Protein AF-A0AAW9I6X6-F1 (afdb_monomer)

Solvent-accessible surface area (backbone atoms only — not comparable to full-atom values): 6678 Å² total; per-residue (Å²): 133,75,69,36,32,37,36,29,38,42,73,58,30,49,53,34,48,53,72,43,41,90,57,55,71,46,62,45,60,58,92,61,68,42,72,70,57,52,51,51,50,50,51,37,36,77,74,49,30,35,33,40,46,42,32,73,48,74,66,29,51,51,51,51,53,59,46,53,77,75,38,80,84,40,23,44,25,62,63,57,53,81,51,15,50,57,90,98,43,74,25,54,51,56,30,52,43,68,55,52,48,52,20,58,73,66,40,41,61,71,79,77,81,75,79,78,78,88,124

Foldseek 3Di:
DQQAEEEEADPLLVVQQVVQDDHHYHHCPFPNNDPVSLVVQQVRCVPGAYEYEKWPDPSSVVVVVVNCVSHAFHWYFYADQVQQDDPPDGISSSHHSVRSVVRSVPTDGPPPPPPPPPD

InterPro domains:
  IPR006171 TOPRIM domain [PF01751] (4-80)
  IPR006171 TOPRIM domain [PS50880] (3-86)
  IPR006171 TOPRIM domain [SM00493] (3-76)
  IPR034141 Ribonuclease M5-like, TOPRIM domain [cd01027] (2-79)

Radius of gyration: 14.06 Å; Cα contacts (8 Å, |Δi|>4): 213; chains: 1; bounding box: 29×33×46 Å

Organism: Clostridium perfringens (NCBI:txid1502)

Structure (mmCIF, N/CA/C/O backbone):
data_AF-A0AAW9I6X6-F1
#
_entry.id   AF-A0AAW9I6X6-F1
#
loop_
_atom_site.group_PDB
_atom_site.id
_atom_site.type_symbol
_atom_site.label_atom_id
_atom_site.label_alt_id
_atom_site.label_comp_id
_atom_site.label_asym_id
_atom_site.label_entity_id
_atom_site.label_seq_id
_atom_site.pdbx_PDB_ins_code
_atom_site.Cartn_x
_atom_site.Cartn_y
_atom_site.Cartn_z
_atom_site.occupancy
_atom_site.B_iso_or_equiv
_atom_site.auth_seq_id
_atom_site.auth_comp_id
_atom_site.auth_asym_id
_atom_site.auth_atom_id
_atom_site.pdbx_PDB_model_num
ATOM 1 N N . MET A 1 1 ? -7.609 -14.016 4.476 1.00 73.00 1 MET A N 1
ATOM 2 C CA . MET A 1 1 ? -8.419 -13.059 3.693 1.00 73.00 1 MET A CA 1
ATOM 3 C C . MET A 1 1 ? -8.086 -11.671 4.196 1.00 73.00 1 MET A C 1
ATOM 5 O O . MET A 1 1 ? -8.283 -11.426 5.383 1.00 73.00 1 MET A O 1
ATOM 9 N N . ILE A 1 2 ? -7.524 -10.830 3.330 1.00 87.38 2 ILE A N 1
ATOM 10 C CA . ILE A 1 2 ? -7.213 -9.431 3.641 1.00 87.38 2 ILE A CA 1
ATOM 11 C C . ILE A 1 2 ? -8.536 -8.667 3.718 1.00 87.38 2 ILE A C 1
ATOM 13 O O . ILE A 1 2 ? -9.367 -8.803 2.824 1.00 87.38 2 ILE A O 1
ATOM 17 N N . LYS A 1 3 ? -8.775 -7.946 4.817 1.00 91.50 3 LYS A N 1
ATOM 18 C CA . LYS A 1 3 ? -10.030 -7.195 5.035 1.00 91.50 3 LYS A CA 1
ATOM 19 C C . LYS A 1 3 ? -9.810 -5.687 4.988 1.00 91.50 3 LYS A C 1
ATOM 21 O O . LYS A 1 3 ? -10.770 -4.937 4.810 1.00 91.50 3 LYS A O 1
ATOM 26 N N . GLU A 1 4 ? -8.565 -5.272 5.174 1.00 97.25 4 GLU A N 1
ATOM 27 C CA . GLU A 1 4 ? -8.092 -3.901 5.148 1.00 97.25 4 GLU A CA 1
ATOM 28 C C . GLU A 1 4 ? -8.243 -3.273 3.759 1.00 97.25 4 GLU A C 1
ATOM 30 O O . GLU A 1 4 ? -8.230 -3.949 2.730 1.00 97.25 4 GLU A O 1
ATOM 35 N N . VAL A 1 5 ? -8.364 -1.948 3.737 1.00 98.19 5 VAL A N 1
ATOM 36 C CA . VAL A 1 5 ? -8.267 -1.165 2.503 1.00 98.19 5 VAL A CA 1
ATOM 37 C C . VAL A 1 5 ? -6.794 -1.000 2.139 1.00 98.19 5 VAL A C 1
ATOM 39 O O . VAL A 1 5 ? -5.984 -0.639 2.996 1.00 98.19 5 VAL A O 1
ATOM 42 N N . ILE A 1 6 ? -6.448 -1.233 0.875 1.00 98.31 6 ILE A N 1
ATOM 43 C CA . ILE A 1 6 ? -5.073 -1.094 0.390 1.00 98.31 6 ILE A CA 1
ATOM 44 C C . ILE A 1 6 ? -4.870 0.311 -0.170 1.00 98.31 6 ILE A C 1
ATOM 46 O O . ILE A 1 6 ? -5.651 0.775 -1.000 1.00 98.31 6 ILE A O 1
ATOM 50 N N . VAL A 1 7 ? -3.835 1.007 0.289 1.00 97.50 7 VAL A N 1
ATOM 51 C CA . VAL A 1 7 ? -3.443 2.315 -0.244 1.00 97.50 7 VAL A CA 1
ATOM 52 C C . VAL A 1 7 ? -2.201 2.147 -1.110 1.00 97.50 7 VAL A C 1
ATOM 54 O O . VAL A 1 7 ? -1.201 1.628 -0.621 1.00 97.50 7 VAL A O 1
ATOM 57 N N . VAL A 1 8 ? -2.279 2.609 -2.357 1.00 97.31 8 VAL A N 1
ATOM 58 C CA . VAL A 1 8 ? -1.226 2.499 -3.383 1.00 97.31 8 VAL A CA 1
ATOM 59 C C . VAL A 1 8 ? -0.867 3.863 -3.976 1.00 97.31 8 VAL A C 1
ATOM 61 O O . VAL A 1 8 ? -1.590 4.843 -3.754 1.00 97.31 8 VAL A O 1
ATOM 64 N N . GLU A 1 9 ? 0.237 3.951 -4.717 1.00 94.12 9 GLU A N 1
ATOM 65 C CA . GLU A 1 9 ? 0.726 5.204 -5.297 1.00 94.12 9 GLU A CA 1
ATOM 66 C C . GLU A 1 9 ? -0.063 5.604 -6.548 1.00 94.12 9 GLU A C 1
ATOM 68 O O . GLU A 1 9 ? -0.663 6.691 -6.596 1.00 94.12 9 GLU A O 1
ATOM 73 N N . GLY A 1 10 ? -0.094 4.706 -7.528 1.00 92.88 10 GLY A N 1
ATOM 74 C CA . GLY A 1 10 ? -0.582 4.927 -8.878 1.00 92.88 10 GLY A CA 1
ATOM 75 C C . GLY A 1 10 ? -1.879 4.196 -9.212 1.00 92.88 10 GLY A C 1
ATOM 76 O O . GLY A 1 10 ? -2.512 3.527 -8.394 1.00 92.88 10 GLY A O 1
ATOM 77 N N . ARG A 1 11 ? -2.331 4.379 -10.456 1.00 92.12 11 ARG A N 1
ATOM 78 C CA . ARG A 1 11 ? -3.503 3.663 -10.985 1.00 92.12 11 ARG A CA 1
ATOM 79 C C . ARG A 1 11 ? -3.149 2.249 -11.424 1.00 92.12 11 ARG A C 1
ATOM 81 O O . ARG A 1 11 ? -3.999 1.372 -11.299 1.00 92.12 11 ARG A O 1
ATOM 88 N N . ASP A 1 12 ? -1.941 2.039 -11.918 1.00 94.94 12 ASP A N 1
ATOM 89 C CA . ASP A 1 12 ? -1.495 0.739 -12.406 1.00 94.94 12 ASP A CA 1
ATOM 90 C C . ASP A 1 12 ? -1.278 -0.237 -11.235 1.00 94.94 12 ASP A C 1
ATOM 92 O O . ASP A 1 12 ? -1.762 -1.370 -11.293 1.00 94.94 12 ASP A O 1
ATOM 96 N N . ASP A 1 13 ? -0.810 0.256 -10.083 1.00 96.50 13 ASP A N 1
ATOM 97 C CA . ASP A 1 13 ? -0.821 -0.483 -8.811 1.00 96.50 13 ASP A CA 1
ATOM 98 C C . ASP A 1 13 ? -2.208 -1.001 -8.404 1.00 96.50 13 ASP A C 1
ATOM 100 O O . ASP A 1 13 ? -2.335 -2.094 -7.847 1.00 96.50 13 ASP A O 1
ATOM 104 N N . ILE A 1 14 ? -3.284 -0.239 -8.669 1.00 96.94 14 ILE A N 1
ATOM 105 C CA . ILE A 1 14 ? -4.652 -0.704 -8.377 1.00 96.94 14 ILE A CA 1
ATOM 106 C C . ILE A 1 14 ? -4.926 -1.989 -9.153 1.00 96.94 14 ILE A C 1
ATOM 108 O O . ILE A 1 14 ? -5.558 -2.903 -8.620 1.00 96.94 14 ILE A O 1
ATOM 112 N N . THR A 1 15 ? -4.491 -2.044 -10.410 1.00 97.00 15 THR A N 1
ATOM 113 C CA . THR A 1 15 ? -4.688 -3.211 -11.266 1.00 97.00 15 THR A CA 1
ATOM 114 C C . THR A 1 15 ? -3.924 -4.406 -10.711 1.00 97.00 15 THR A C 1
ATOM 116 O O . THR A 1 15 ? -4.536 -5.458 -10.524 1.00 97.00 15 THR A O 1
ATOM 119 N N . ALA A 1 16 ? -2.647 -4.235 -10.363 1.00 97.69 16 ALA A N 1
ATOM 120 C CA . ALA A 1 16 ? -1.822 -5.303 -9.799 1.00 97.69 16 ALA A CA 1
ATOM 121 C C . ALA A 1 16 ? -2.389 -5.835 -8.470 1.00 97.69 16 ALA A C 1
ATOM 123 O O . ALA A 1 16 ? -2.587 -7.040 -8.302 1.00 97.69 16 ALA A O 1
ATOM 124 N N . VAL A 1 17 ? -2.785 -4.945 -7.553 1.00 98.00 17 VAL A N 1
ATOM 125 C CA . VAL A 1 17 ? -3.394 -5.349 -6.276 1.00 98.00 17 VAL A CA 1
ATOM 126 C C . VAL A 1 17 ? -4.721 -6.074 -6.488 1.00 98.00 17 VAL A C 1
ATOM 128 O O . VAL A 1 17 ? -4.960 -7.088 -5.839 1.00 98.00 17 VAL A O 1
ATOM 131 N N . LYS A 1 18 ? -5.579 -5.610 -7.404 1.00 96.88 18 LYS A N 1
ATOM 132 C CA . LYS A 1 18 ? -6.867 -6.270 -7.686 1.00 96.88 18 LYS A CA 1
ATOM 133 C C . LYS A 1 18 ? -6.729 -7.616 -8.391 1.00 96.88 18 LYS A C 1
ATOM 135 O O . LYS A 1 18 ? -7.633 -8.439 -8.283 1.00 96.88 18 LYS A O 1
ATOM 140 N N . GLN A 1 19 ? -5.637 -7.840 -9.119 1.00 96.94 19 GLN A N 1
ATOM 141 C CA . GLN A 1 19 ? -5.310 -9.160 -9.660 1.00 96.94 19 GLN A CA 1
ATOM 142 C C . GLN A 1 19 ? -4.867 -10.126 -8.555 1.00 96.94 19 GLN A C 1
ATOM 144 O O . GLN A 1 19 ? -5.115 -11.324 -8.660 1.00 96.94 19 GLN A O 1
ATOM 149 N N . ALA A 1 20 ? -4.248 -9.606 -7.494 1.00 97.25 20 ALA A N 1
ATOM 150 C CA . ALA A 1 20 ? -3.743 -10.395 -6.378 1.00 97.25 20 ALA A CA 1
ATOM 151 C C . ALA A 1 20 ? -4.803 -10.693 -5.307 1.00 97.25 20 ALA A C 1
ATOM 153 O O . ALA A 1 20 ? -4.876 -11.805 -4.783 1.00 97.25 20 ALA A O 1
ATOM 154 N N . VAL A 1 21 ? -5.622 -9.702 -4.948 1.00 96.50 21 VAL A N 1
ATOM 155 C CA . VAL A 1 21 ? -6.572 -9.793 -3.834 1.00 96.50 21 VAL A CA 1
ATOM 156 C C . VAL A 1 21 ? -7.886 -9.071 -4.130 1.00 96.50 21 VAL A C 1
ATOM 158 O O . VAL A 1 21 ? -7.918 -7.997 -4.728 1.00 96.50 21 VAL A O 1
ATOM 161 N N . ASP A 1 22 ? -8.988 -9.629 -3.625 1.00 95.62 22 ASP A N 1
ATOM 162 C CA . ASP A 1 22 ? -10.280 -8.939 -3.591 1.00 95.62 22 ASP A CA 1
A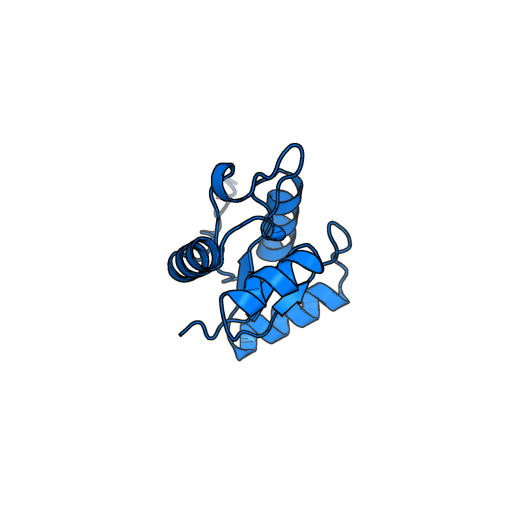TOM 163 C C . ASP A 1 22 ? -10.315 -7.965 -2.404 1.00 95.62 22 ASP A C 1
ATOM 165 O O . ASP A 1 22 ? -10.667 -8.328 -1.278 1.00 95.62 22 ASP A O 1
ATOM 169 N N . ALA A 1 23 ? -9.865 -6.733 -2.647 1.00 94.44 23 ALA A N 1
ATOM 170 C CA . ALA A 1 23 ? -9.812 -5.675 -1.649 1.00 94.44 23 ALA A CA 1
ATOM 171 C C . ALA A 1 23 ? -10.251 -4.316 -2.215 1.00 94.44 23 ALA A C 1
ATOM 173 O O . ALA A 1 23 ? -10.151 -4.015 -3.406 1.00 94.44 23 ALA A O 1
ATOM 174 N N . GLU A 1 24 ? -10.723 -3.454 -1.317 1.00 96.88 24 GLU A N 1
ATOM 175 C CA . GLU A 1 24 ? -10.941 -2.040 -1.617 1.00 96.88 24 GLU A CA 1
ATOM 176 C C . GLU A 1 24 ? -9.572 -1.352 -1.732 1.00 96.88 24 GLU A C 1
ATOM 178 O O . GLU A 1 24 ? -8.734 -1.515 -0.846 1.00 96.88 24 GLU A O 1
ATOM 183 N N . VAL A 1 25 ? -9.343 -0.585 -2.805 1.00 97.56 25 VAL A N 1
ATOM 184 C CA . VAL A 1 25 ? -8.047 0.061 -3.079 1.00 97.56 25 VAL A CA 1
ATOM 185 C C . VAL A 1 25 ? -8.216 1.573 -3.245 1.00 97.56 25 VAL A C 1
ATOM 187 O O . VAL A 1 25 ? -9.150 2.037 -3.907 1.00 97.56 25 VAL A O 1
ATOM 190 N N . ILE A 1 26 ? -7.309 2.354 -2.658 1.00 96.38 26 ILE A N 1
ATOM 191 C CA . ILE A 1 26 ? -7.233 3.815 -2.769 1.00 96.38 26 ILE A CA 1
ATOM 192 C C . ILE A 1 26 ? -5.865 4.191 -3.347 1.00 96.38 26 ILE A C 1
ATOM 194 O O . ILE A 1 26 ? -4.854 3.986 -2.689 1.00 96.38 26 ILE A O 1
ATOM 198 N N . ALA A 1 27 ? -5.827 4.807 -4.530 1.00 95.00 27 ALA A N 1
ATOM 199 C CA . ALA A 1 27 ? -4.606 5.439 -5.038 1.00 95.00 27 ALA A CA 1
ATOM 200 C C . ALA A 1 27 ? -4.459 6.876 -4.523 1.00 95.00 27 ALA A C 1
ATOM 202 O O . ALA A 1 27 ? -5.451 7.618 -4.455 1.00 95.00 27 ALA A O 1
ATOM 203 N N . VAL A 1 28 ? -3.227 7.277 -4.200 1.00 91.69 28 VAL A N 1
ATOM 204 C CA . VAL A 1 28 ? -2.911 8.640 -3.743 1.00 91.69 28 VAL A CA 1
ATOM 205 C C . VAL A 1 28 ? -2.529 9.603 -4.871 1.00 91.69 28 VAL A C 1
ATOM 207 O O . VAL A 1 28 ? -2.684 10.812 -4.694 1.00 91.69 28 VAL A O 1
ATOM 210 N N . GLY A 1 29 ? -2.111 9.090 -6.034 1.00 84.81 29 GLY A N 1
ATOM 211 C CA . GLY A 1 29 ? -1.679 9.896 -7.179 1.00 84.81 29 GLY A CA 1
ATOM 212 C C . GLY A 1 29 ? -0.297 10.524 -6.972 1.00 84.81 29 GLY A C 1
ATOM 213 O O . GLY A 1 29 ? -0.130 11.719 -7.227 1.00 84.81 29 GLY A O 1
ATOM 214 N N . GLY A 1 30 ? 0.661 9.750 -6.452 1.00 76.88 30 GLY A N 1
ATOM 215 C CA . GLY A 1 30 ? 2.013 10.217 -6.123 1.00 76.88 30 GLY A CA 1
ATOM 216 C C . GLY A 1 30 ? 2.044 11.214 -4.957 1.00 76.88 30 GLY A C 1
ATOM 217 O O . GLY A 1 30 ? 1.335 11.069 -3.957 1.00 76.88 30 GLY A O 1
ATOM 218 N N . PHE A 1 31 ? 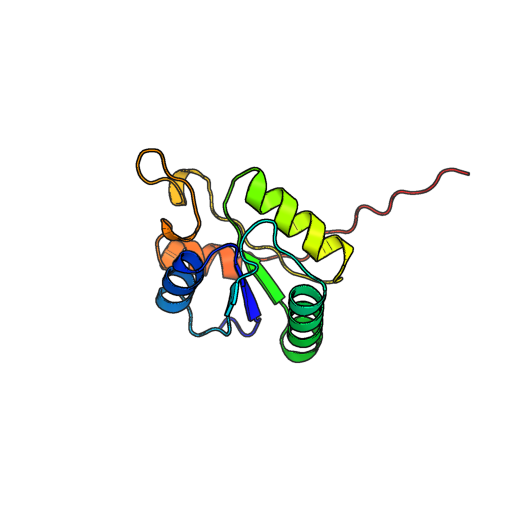2.822 12.294 -5.098 1.00 74.62 31 PHE A N 1
ATOM 219 C CA . PHE A 1 31 ? 2.931 13.366 -4.091 1.00 74.62 31 PHE A CA 1
ATOM 220 C C . PHE A 1 31 ? 1.657 14.216 -3.915 1.00 74.62 31 PHE A C 1
ATOM 222 O O . PHE A 1 31 ? 1.603 15.064 -3.022 1.00 74.62 31 PHE A O 1
ATOM 229 N N . GLY A 1 32 ? 0.612 13.988 -4.716 1.00 68.25 32 GLY A N 1
ATOM 230 C CA . GLY A 1 32 ? -0.670 14.699 -4.678 1.00 68.25 32 GLY A CA 1
ATOM 231 C C . GLY A 1 32 ? -1.567 14.396 -3.469 1.00 68.25 32 GLY A C 1
ATOM 232 O O . GLY A 1 32 ? -2.785 14.588 -3.558 1.00 68.25 32 GLY A O 1
ATOM 233 N N . ILE A 1 33 ? -1.002 13.942 -2.341 1.00 84.12 33 ILE A N 1
ATOM 234 C CA . ILE A 1 33 ? -1.733 13.636 -1.104 1.00 84.12 33 ILE A CA 1
ATOM 235 C C . ILE A 1 33 ? -2.341 14.916 -0.531 1.00 84.12 33 ILE A C 1
ATOM 237 O O . ILE A 1 33 ? -1.737 15.662 0.240 1.00 84.12 33 ILE A O 1
ATOM 241 N N . ASN A 1 34 ? -3.587 15.157 -0.918 1.00 88.94 34 ASN A N 1
ATOM 242 C CA . ASN A 1 34 ? -4.395 16.264 -0.439 1.00 88.94 34 ASN A CA 1
ATOM 243 C C . ASN A 1 34 ? -5.268 15.847 0.756 1.00 88.94 34 ASN A C 1
ATOM 245 O O . ASN A 1 34 ? -5.407 14.667 1.091 1.00 88.94 34 ASN A O 1
ATOM 249 N N . ALA A 1 35 ? -5.900 16.836 1.391 1.00 91.62 35 ALA A N 1
ATOM 250 C CA . ALA A 1 35 ? -6.761 16.617 2.552 1.00 91.62 35 ALA A CA 1
ATOM 251 C C . ALA A 1 35 ? -7.894 15.614 2.273 1.00 91.62 35 ALA A C 1
ATOM 253 O O . ALA A 1 35 ? -8.191 14.779 3.121 1.00 91.62 35 ALA A O 1
ATOM 254 N N . LYS A 1 36 ? -8.482 15.628 1.070 1.00 93.12 36 LYS A N 1
ATOM 255 C CA . LYS A 1 36 ? -9.566 14.708 0.697 1.00 93.12 36 LYS A CA 1
ATOM 256 C C . LYS A 1 36 ? -9.091 13.254 0.651 1.00 93.12 36 LYS A C 1
ATOM 258 O O . LYS A 1 36 ? -9.819 12.367 1.089 1.00 93.12 36 LYS A O 1
ATOM 263 N N . VAL A 1 37 ? -7.885 12.998 0.141 1.00 94.31 37 VAL A N 1
ATOM 264 C CA . VAL A 1 37 ? -7.280 11.655 0.139 1.00 94.31 37 VAL A CA 1
ATOM 265 C C . VAL A 1 37 ? -7.014 11.191 1.569 1.00 94.31 37 VAL A C 1
ATOM 267 O O . VAL A 1 37 ? -7.405 10.086 1.931 1.00 94.31 37 VAL A O 1
ATOM 270 N N . ILE A 1 38 ? -6.437 12.053 2.409 1.00 95.56 38 ILE A N 1
ATOM 271 C CA . ILE A 1 38 ? -6.181 11.731 3.819 1.00 95.56 38 ILE A CA 1
ATOM 272 C C . ILE A 1 38 ? -7.473 11.413 4.576 1.00 95.5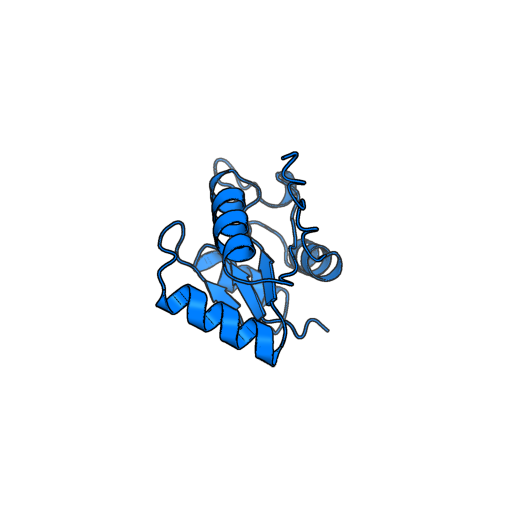6 38 ILE A C 1
ATOM 274 O O . ILE A 1 38 ? -7.512 10.430 5.313 1.00 95.56 38 ILE A O 1
ATOM 278 N N . GLU A 1 39 ? -8.540 12.189 4.388 1.00 96.62 39 GLU A N 1
ATOM 279 C CA . GLU A 1 39 ? -9.819 11.917 5.053 1.00 96.62 39 GLU A CA 1
ATOM 280 C C . GLU A 1 39 ? -10.422 10.575 4.619 1.00 96.62 39 GLU A C 1
ATOM 282 O O . GLU A 1 39 ? -10.892 9.816 5.469 1.00 96.62 39 GLU A O 1
ATOM 287 N N . ARG A 1 40 ? -10.305 10.212 3.333 1.00 96.56 40 ARG A N 1
ATOM 288 C CA . ARG A 1 40 ? -10.700 8.877 2.852 1.00 96.56 40 ARG A CA 1
ATOM 289 C C . ARG A 1 40 ? -9.889 7.764 3.518 1.00 96.56 40 ARG A C 1
ATOM 291 O O . ARG A 1 40 ? -10.466 6.758 3.921 1.00 96.56 40 ARG A O 1
ATOM 298 N N . ILE A 1 41 ? -8.576 7.945 3.671 1.00 96.88 41 ILE A N 1
ATOM 299 C CA . ILE A 1 41 ? -7.706 6.972 4.353 1.00 96.88 41 ILE A CA 1
ATOM 300 C C . ILE A 1 41 ? -8.091 6.848 5.834 1.00 96.88 41 ILE A C 1
ATOM 302 O O . ILE A 1 41 ? -8.192 5.737 6.346 1.00 96.88 41 ILE A O 1
ATOM 306 N N . LYS A 1 42 ? -8.377 7.958 6.527 1.00 97.31 42 LYS A N 1
ATOM 307 C CA . LYS A 1 42 ? -8.846 7.927 7.925 1.00 97.31 42 LYS A CA 1
ATOM 308 C C . LYS A 1 42 ? -10.172 7.187 8.071 1.00 97.31 42 LYS A C 1
ATOM 310 O O . LYS A 1 42 ? -10.356 6.440 9.029 1.00 97.31 42 LYS A O 1
ATOM 315 N N . GLU A 1 43 ? -11.109 7.406 7.155 1.00 97.88 43 GLU A N 1
ATOM 316 C CA . GLU A 1 43 ? -12.393 6.706 7.158 1.00 97.88 43 GLU A CA 1
ATOM 317 C C . GLU A 1 43 ? -12.222 5.204 6.917 1.00 97.88 43 GLU A C 1
ATOM 319 O O . GLU A 1 43 ? -12.771 4.395 7.668 1.00 97.88 43 GLU A O 1
ATOM 324 N N . ALA A 1 44 ? -11.407 4.828 5.930 1.00 97.75 44 ALA A N 1
ATOM 325 C CA . ALA A 1 44 ? -11.042 3.441 5.671 1.00 97.75 44 ALA A CA 1
ATOM 326 C C . ALA A 1 44 ? -10.397 2.783 6.902 1.00 97.75 44 ALA A C 1
ATOM 328 O O . ALA A 1 44 ? -10.821 1.700 7.313 1.00 97.75 44 ALA A O 1
ATOM 329 N N . GLN A 1 45 ? -9.455 3.478 7.548 1.00 97.44 45 GLN A N 1
ATOM 330 C CA . GLN A 1 45 ? -8.774 3.006 8.751 1.00 97.44 45 GLN A CA 1
ATOM 331 C C . GLN A 1 45 ? -9.761 2.712 9.884 1.00 97.44 45 GLN A C 1
ATOM 333 O O . GLN A 1 45 ? -9.680 1.653 10.498 1.00 97.44 45 GLN A O 1
ATOM 338 N N . ARG A 1 46 ? -10.738 3.596 10.130 1.00 96.62 46 ARG A N 1
ATOM 339 C CA . ARG A 1 46 ? -11.771 3.368 11.157 1.00 96.62 46 ARG A CA 1
ATOM 340 C C . ARG A 1 46 ? -12.677 2.177 10.844 1.00 96.62 46 ARG A C 1
ATOM 342 O O . ARG A 1 46 ? -13.156 1.523 11.762 1.00 96.62 46 ARG A O 1
ATOM 349 N N . ARG A 1 47 ? -12.962 1.933 9.562 1.00 96.19 47 ARG A N 1
ATOM 350 C CA . ARG A 1 47 ? -13.991 0.980 9.123 1.00 96.19 47 ARG A CA 1
ATOM 351 C C . ARG A 1 47 ? -13.460 -0.440 8.930 1.00 96.19 47 ARG A C 1
ATOM 353 O O . ARG A 1 47 ? -14.165 -1.394 9.240 1.00 96.19 47 ARG A O 1
ATOM 360 N N . LYS A 1 48 ? -12.252 -0.578 8.382 1.00 95.81 48 LYS A N 1
ATOM 361 C CA . LYS A 1 48 ? -11.657 -1.867 7.984 1.00 95.81 48 LYS A CA 1
ATOM 362 C C . LYS A 1 48 ? -10.183 -2.016 8.368 1.00 95.81 48 LYS A C 1
ATOM 364 O O . LYS A 1 48 ? -9.654 -3.118 8.270 1.00 95.81 48 LYS A O 1
ATOM 369 N N . GLY A 1 49 ? -9.525 -0.934 8.782 1.00 96.62 49 GLY A N 1
ATOM 370 C CA . GLY A 1 49 ? -8.067 -0.853 8.796 1.00 96.62 49 GLY A CA 1
ATOM 371 C C . GLY A 1 49 ? -7.494 -0.571 7.402 1.00 96.62 49 GLY A C 1
ATOM 372 O O . GLY A 1 49 ? -8.178 -0.718 6.385 1.00 96.62 49 GLY A O 1
ATOM 373 N N . VAL A 1 50 ? -6.238 -0.136 7.365 1.00 97.94 50 VAL A N 1
ATOM 374 C CA . VAL A 1 50 ? -5.507 0.239 6.152 1.00 97.94 50 VAL A CA 1
ATOM 375 C C . VAL A 1 50 ? -4.137 -0.428 6.133 1.00 97.94 50 VAL A C 1
ATOM 377 O O . VAL A 1 50 ? -3.415 -0.414 7.135 1.00 97.94 50 VAL A O 1
ATOM 380 N N . ILE A 1 51 ? -3.776 -0.956 4.964 1.00 98.19 51 ILE A N 1
ATOM 381 C CA . ILE A 1 51 ? -2.413 -1.363 4.625 1.00 98.19 51 ILE A CA 1
ATOM 382 C C . ILE A 1 51 ? -1.903 -0.441 3.515 1.00 98.19 51 ILE A C 1
ATOM 384 O O . ILE A 1 51 ? -2.548 -0.300 2.479 1.00 98.19 51 ILE A O 1
ATOM 388 N N . VAL A 1 52 ? -0.747 0.187 3.719 1.00 97.56 52 VAL A N 1
ATOM 389 C CA . VAL A 1 52 ? -0.050 0.954 2.678 1.00 97.56 52 VAL A CA 1
ATOM 390 C C . VAL A 1 52 ? 0.929 0.036 1.948 1.00 97.56 52 VAL A C 1
ATOM 392 O O . VAL A 1 52 ? 1.772 -0.606 2.584 1.00 97.56 52 VAL A O 1
ATOM 395 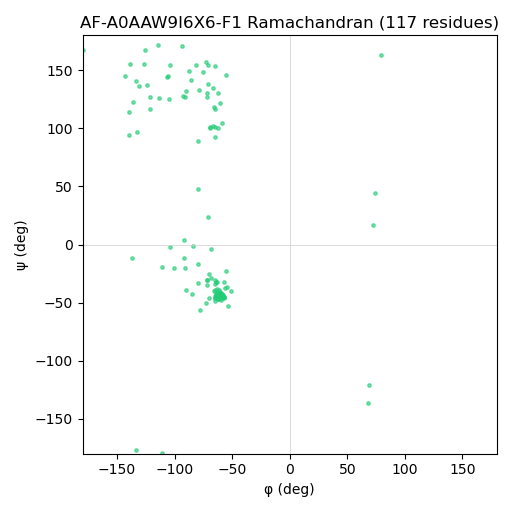N N . LEU A 1 53 ? 0.818 0.003 0.621 1.00 97.81 53 LEU A N 1
ATOM 396 C CA . LEU A 1 53 ? 1.691 -0.710 -0.303 1.00 97.81 53 LEU A CA 1
ATOM 397 C C . LEU A 1 53 ? 2.068 0.248 -1.442 1.00 97.81 53 LEU A C 1
ATOM 399 O O . LEU A 1 53 ? 1.297 0.457 -2.369 1.00 97.81 53 LEU A O 1
ATOM 403 N N . THR A 1 54 ? 3.236 0.865 -1.320 1.00 95.94 54 THR A N 1
ATOM 404 C CA . THR A 1 54 ? 3.850 1.750 -2.320 1.00 9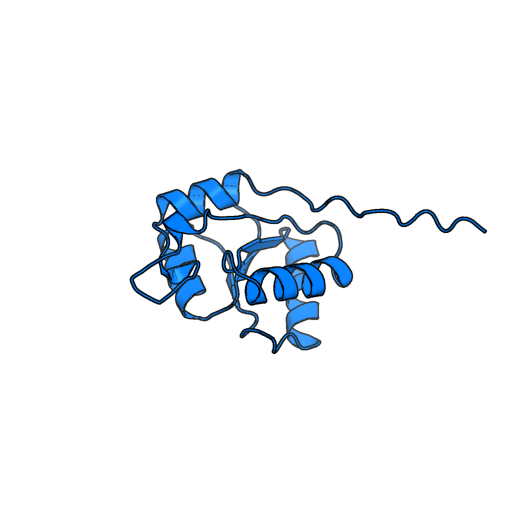5.94 54 THR A CA 1
ATOM 405 C C . THR A 1 54 ? 5.123 1.128 -2.866 1.00 95.94 54 THR A C 1
ATOM 407 O O . THR A 1 54 ? 5.652 0.180 -2.269 1.00 95.94 54 THR A O 1
ATOM 410 N N . ASP A 1 55 ? 5.657 1.764 -3.899 1.00 95.62 55 ASP A N 1
ATOM 411 C CA . ASP A 1 55 ? 6.889 1.382 -4.569 1.00 95.62 55 ASP A CA 1
ATOM 412 C C . ASP A 1 55 ? 8.076 1.275 -3.601 1.00 95.62 55 ASP A C 1
ATOM 414 O O . ASP A 1 55 ? 8.140 2.008 -2.600 1.00 95.62 55 ASP A O 1
ATOM 418 N N . PRO A 1 56 ? 9.005 0.333 -3.853 1.00 94.56 56 PRO A N 1
ATOM 419 C CA . PRO A 1 56 ? 10.198 0.117 -3.038 1.00 94.56 56 PRO A CA 1
ATOM 420 C C . PRO A 1 56 ? 11.299 1.142 -3.377 1.00 94.56 56 PRO A C 1
ATOM 422 O O . PRO A 1 56 ? 12.467 0.797 -3.582 1.00 94.56 56 PRO A O 1
ATOM 425 N N . ASP A 1 57 ? 10.917 2.415 -3.442 1.00 94.31 57 ASP A N 1
ATOM 426 C CA . ASP A 1 57 ? 11.745 3.538 -3.860 1.00 94.31 57 ASP A CA 1
ATOM 427 C C . ASP A 1 57 ? 11.619 4.736 -2.888 1.00 94.31 57 ASP A C 1
ATOM 429 O O . ASP A 1 57 ? 10.964 4.689 -1.842 1.00 94.31 57 ASP A O 1
ATOM 433 N N . PHE A 1 58 ? 12.285 5.846 -3.210 1.00 93.69 58 PHE A N 1
ATOM 434 C CA . PHE A 1 58 ? 12.265 7.033 -2.356 1.00 93.69 58 PHE A CA 1
ATOM 435 C C . PHE A 1 58 ? 10.917 7.776 -2.366 1.00 93.69 58 PHE A C 1
ATOM 437 O O . PHE A 1 58 ? 10.569 8.423 -1.369 1.00 93.69 58 PHE A O 1
ATOM 444 N N . ALA A 1 59 ? 10.169 7.737 -3.473 1.00 92.25 59 ALA A N 1
ATOM 445 C CA . ALA A 1 59 ? 8.863 8.382 -3.559 1.00 92.25 59 ALA A CA 1
ATOM 446 C C . ALA A 1 59 ? 7.830 7.648 -2.693 1.00 92.25 59 ALA A C 1
ATOM 448 O O . ALA A 1 59 ? 7.167 8.284 -1.859 1.00 92.25 59 ALA A O 1
ATOM 449 N N . GLY A 1 60 ? 7.801 6.319 -2.782 1.00 94.44 60 GLY A N 1
ATOM 450 C CA . GLY A 1 60 ? 6.971 5.447 -1.969 1.00 94.44 60 GLY A CA 1
ATOM 451 C C . GLY A 1 60 ? 7.224 5.627 -0.471 1.00 94.44 60 GLY A C 1
ATOM 452 O O . GLY A 1 60 ? 6.284 5.825 0.306 1.00 94.44 60 GLY A O 1
ATOM 453 N N . GLU A 1 61 ? 8.489 5.687 -0.044 1.00 93.94 61 GLU A N 1
ATOM 454 C CA . GLU A 1 61 ? 8.837 5.937 1.365 1.00 93.94 61 GLU A CA 1
ATOM 455 C C . GLU A 1 61 ? 8.344 7.304 1.871 1.00 93.94 61 GLU A C 1
ATOM 457 O O . GLU A 1 61 ? 7.820 7.431 2.987 1.00 93.94 61 GLU A O 1
ATOM 462 N N . LYS A 1 62 ? 8.422 8.351 1.041 1.00 93.88 62 LYS A N 1
ATOM 463 C CA . LYS A 1 62 ? 7.853 9.662 1.391 1.00 93.88 62 LYS A CA 1
ATOM 464 C C . LYS A 1 62 ? 6.338 9.603 1.547 1.00 93.88 62 LYS A C 1
ATOM 466 O O . LYS A 1 62 ? 5.810 10.185 2.499 1.00 93.88 62 LYS A O 1
ATOM 471 N N . ILE A 1 63 ? 5.642 8.917 0.643 1.00 93.31 63 ILE A N 1
ATOM 472 C CA . ILE A 1 63 ? 4.189 8.722 0.709 1.00 93.31 63 ILE A CA 1
ATOM 473 C C . ILE A 1 63 ? 3.807 7.998 2.002 1.00 93.31 63 ILE A C 1
ATOM 475 O O . ILE A 1 63 ? 2.940 8.486 2.737 1.00 93.31 63 ILE A O 1
ATOM 479 N N . ARG A 1 64 ? 4.502 6.903 2.338 1.00 93.44 64 ARG A N 1
ATOM 480 C CA . ARG A 1 64 ? 4.323 6.179 3.607 1.00 93.44 64 ARG A CA 1
ATOM 481 C C . ARG A 1 64 ? 4.464 7.122 4.797 1.00 93.44 64 ARG A C 1
ATOM 483 O O . ARG A 1 64 ? 3.537 7.230 5.595 1.00 93.44 64 ARG A O 1
ATOM 490 N N . SER A 1 65 ? 5.561 7.879 4.868 1.00 92.50 65 SER A N 1
ATOM 491 C CA . SER A 1 65 ? 5.818 8.824 5.965 1.00 92.50 65 SER A CA 1
ATOM 492 C C . SER A 1 65 ? 4.717 9.886 6.107 1.00 92.50 65 SER A C 1
ATOM 494 O O . SER A 1 65 ? 4.250 10.181 7.210 1.00 92.50 65 SER A O 1
ATOM 496 N N . ILE A 1 66 ? 4.255 10.452 4.987 1.00 93.00 66 ILE A N 1
ATOM 497 C CA . ILE A 1 66 ? 3.175 11.451 4.933 1.00 93.00 66 ILE A CA 1
ATOM 498 C C . ILE A 1 66 ? 1.864 10.888 5.495 1.00 93.00 66 ILE A C 1
ATOM 500 O O . ILE A 1 66 ? 1.151 11.610 6.205 1.00 93.00 66 ILE A O 1
ATOM 504 N N . ILE A 1 67 ? 1.545 9.634 5.170 1.00 93.75 67 ILE A N 1
ATOM 505 C CA . ILE A 1 67 ? 0.330 8.947 5.608 1.00 93.75 67 ILE A CA 1
ATOM 506 C C . ILE A 1 67 ? 0.421 8.592 7.100 1.00 93.75 67 ILE A C 1
ATOM 508 O O . ILE A 1 67 ? -0.467 8.988 7.858 1.00 93.75 67 ILE A O 1
ATOM 512 N N . SER A 1 68 ? 1.507 7.956 7.553 1.00 93.25 68 SER A N 1
ATOM 513 C CA . SER A 1 68 ? 1.680 7.524 8.954 1.00 93.25 68 SER A CA 1
ATOM 514 C C . SER A 1 68 ? 1.705 8.694 9.940 1.00 93.25 68 SER A C 1
ATOM 516 O O . SER A 1 68 ? 1.194 8.594 11.057 1.00 93.25 68 SER A O 1
ATOM 518 N N . LYS A 1 69 ? 2.226 9.856 9.522 1.00 92.88 69 LYS A N 1
ATOM 519 C CA . LYS A 1 69 ? 2.170 11.089 10.329 1.00 92.88 69 LYS A CA 1
ATOM 520 C C . LYS A 1 69 ? 0.742 11.591 10.550 1.00 92.88 69 LYS A C 1
ATOM 522 O O . LYS A 1 69 ? 0.468 12.210 11.574 1.00 92.88 69 LYS A O 1
ATOM 527 N N . ARG A 1 70 ? -0.166 11.354 9.599 1.00 93.50 70 ARG A N 1
ATOM 528 C CA . ARG A 1 70 ? -1.537 11.897 9.611 1.00 93.50 70 ARG A CA 1
ATOM 529 C C . ARG A 1 70 ? -2.591 10.897 10.076 1.00 93.50 70 ARG A C 1
ATOM 531 O O . ARG A 1 70 ? -3.689 11.318 10.448 1.00 93.50 70 ARG A O 1
ATOM 538 N N . VAL A 1 71 ? -2.291 9.602 10.024 1.00 93.88 71 VAL A N 1
ATOM 539 C CA . VAL A 1 71 ? -3.225 8.521 10.346 1.00 93.88 71 VAL A CA 1
ATOM 540 C C . VAL A 1 71 ? -2.486 7.434 11.125 1.00 93.88 71 VAL A C 1
ATOM 542 O O . VAL A 1 71 ? -1.589 6.778 10.604 1.00 93.88 71 VAL A O 1
ATO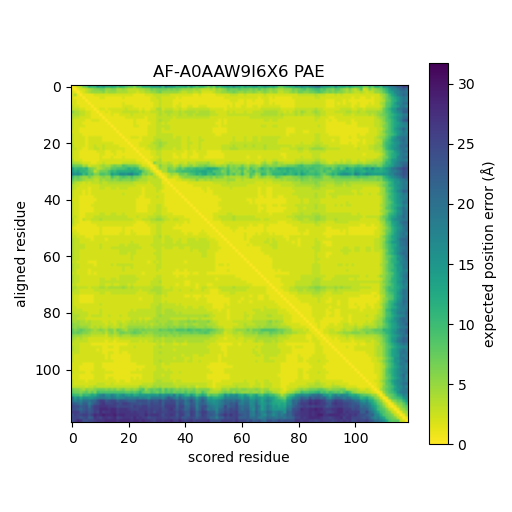M 545 N N . LYS A 1 72 ? -2.864 7.253 12.393 1.00 92.50 72 LYS A N 1
ATOM 546 C CA . LYS A 1 72 ? -2.219 6.302 13.308 1.00 92.50 72 LYS A CA 1
ATOM 547 C C . LYS A 1 72 ? -2.726 4.872 13.108 1.00 92.50 72 LYS A C 1
ATOM 549 O O . LYS A 1 72 ? -3.859 4.652 12.673 1.00 92.50 72 LYS A O 1
ATOM 554 N N . GLY A 1 73 ? -1.885 3.905 13.474 1.00 91.81 73 GLY A N 1
ATOM 555 C CA . GLY A 1 73 ? -2.214 2.476 13.441 1.00 91.81 73 GLY A CA 1
ATOM 556 C C . GLY A 1 73 ? -2.282 1.871 12.036 1.00 91.81 73 GLY A C 1
ATOM 557 O O . GLY A 1 73 ? -2.881 0.810 11.863 1.00 91.81 73 GLY A O 1
ATOM 558 N N . ILE A 1 74 ? -1.728 2.551 11.030 1.00 95.12 74 ILE A N 1
ATOM 559 C CA . ILE A 1 74 ? -1.637 2.026 9.668 1.00 95.12 74 ILE A CA 1
ATOM 560 C C . ILE A 1 74 ? -0.613 0.896 9.621 1.00 95.12 74 ILE A 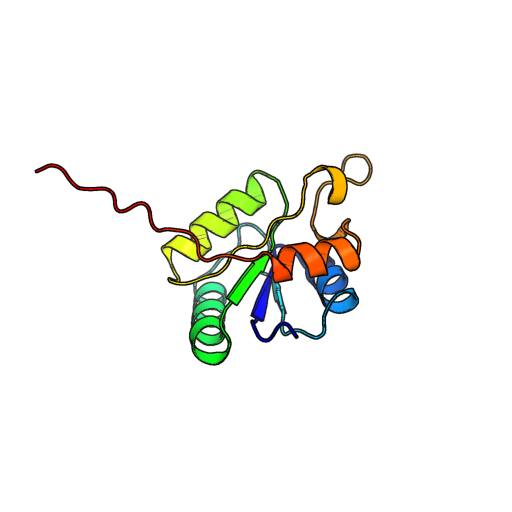C 1
ATOM 562 O O . ILE A 1 74 ? 0.459 0.980 10.223 1.00 95.12 74 ILE A O 1
ATOM 566 N N . LYS A 1 75 ? -0.960 -0.166 8.891 1.00 96.88 75 LYS A N 1
ATOM 567 C CA . LYS A 1 75 ? -0.030 -1.240 8.561 1.00 96.88 75 LYS A CA 1
ATOM 568 C C . LYS A 1 75 ? 0.732 -0.904 7.282 1.00 96.88 75 LYS A C 1
ATOM 570 O O . LYS A 1 75 ? 0.190 -0.285 6.370 1.00 96.88 75 LYS A O 1
ATOM 575 N N . HIS A 1 76 ? 1.962 -1.377 7.186 1.00 96.94 76 HIS A N 1
ATOM 576 C CA . HIS A 1 76 ? 2.810 -1.209 6.016 1.00 96.94 76 HIS A CA 1
ATOM 577 C C . HIS A 1 76 ? 3.217 -2.573 5.473 1.00 96.94 76 HIS A C 1
ATOM 579 O O . HIS A 1 76 ? 3.718 -3.415 6.219 1.00 96.94 76 HIS A O 1
ATOM 585 N N . ALA A 1 77 ? 2.979 -2.771 4.178 1.00 97.31 77 ALA A N 1
ATOM 586 C CA . ALA A 1 77 ? 3.448 -3.906 3.394 1.00 97.31 77 ALA A CA 1
ATOM 587 C C . ALA A 1 77 ? 4.576 -3.453 2.465 1.00 97.31 77 ALA A C 1
ATOM 589 O O . ALA A 1 77 ? 4.528 -2.336 1.947 1.00 97.31 77 ALA A O 1
ATOM 590 N N . TYR A 1 78 ? 5.565 -4.312 2.243 1.00 96.62 78 TYR A N 1
ATOM 591 C CA . TYR A 1 78 ? 6.745 -4.014 1.433 1.00 96.62 78 TYR A CA 1
ATOM 592 C C . TYR A 1 78 ? 7.007 -5.166 0.468 1.00 96.62 78 TYR A C 1
ATOM 594 O O . TYR A 1 78 ? 6.866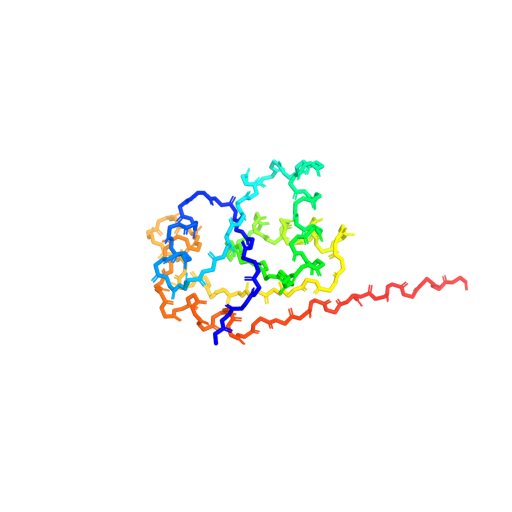 -6.325 0.861 1.00 96.62 78 TYR A O 1
ATOM 602 N N . ILE A 1 79 ? 7.404 -4.832 -0.756 1.00 96.50 79 ILE A N 1
ATOM 603 C CA . ILE A 1 79 ? 7.983 -5.767 -1.727 1.00 96.50 79 ILE A CA 1
ATOM 604 C C . ILE A 1 79 ? 9.492 -5.524 -1.794 1.00 96.50 79 ILE A C 1
ATOM 606 O O . ILE A 1 79 ? 9.946 -4.421 -1.473 1.00 96.50 79 ILE A O 1
ATOM 610 N N . ALA A 1 80 ? 10.280 -6.533 -2.169 1.00 95.75 80 ALA A N 1
ATOM 611 C CA . ALA A 1 80 ? 11.692 -6.299 -2.442 1.00 95.75 80 ALA A CA 1
ATOM 612 C C . ALA A 1 80 ? 11.841 -5.496 -3.744 1.00 95.75 80 ALA A C 1
ATOM 614 O O . ALA A 1 80 ? 10.975 -5.547 -4.616 1.00 95.75 80 ALA A O 1
ATOM 615 N N . GLN A 1 81 ? 12.944 -4.755 -3.893 1.00 95.56 81 GLN A N 1
ATOM 616 C CA . GLN A 1 81 ? 13.199 -4.009 -5.131 1.00 95.56 81 GLN A CA 1
ATOM 617 C C . GLN A 1 81 ? 13.254 -4.938 -6.345 1.00 95.56 81 GLN A C 1
ATOM 619 O O . GLN A 1 81 ? 12.654 -4.631 -7.365 1.00 95.56 81 GLN A O 1
ATOM 624 N N . GLU A 1 82 ? 13.910 -6.092 -6.216 1.00 96.00 82 GLU A N 1
ATOM 625 C CA . GLU A 1 82 ? 13.996 -7.105 -7.276 1.00 96.00 82 GLU A CA 1
ATOM 626 C C . GLU A 1 82 ? 12.629 -7.598 -7.765 1.00 96.00 82 GLU A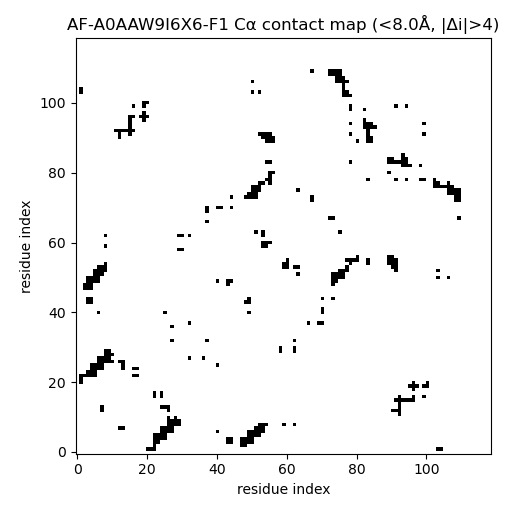 C 1
ATOM 628 O O . GLU A 1 82 ? 12.479 -7.859 -8.955 1.00 96.00 82 GLU A O 1
ATOM 633 N N . ASP A 1 83 ? 11.624 -7.640 -6.885 1.00 95.94 83 ASP A N 1
ATOM 634 C CA . ASP A 1 83 ? 10.265 -8.046 -7.246 1.00 95.94 83 ASP A CA 1
ATOM 635 C C . ASP A 1 83 ? 9.462 -6.929 -7.930 1.00 95.94 83 ASP A C 1
ATOM 637 O O . ASP A 1 83 ? 8.422 -7.197 -8.523 1.00 95.94 83 ASP A O 1
ATOM 641 N N . GLY A 1 84 ? 9.906 -5.675 -7.816 1.00 94.81 84 GLY A N 1
ATOM 642 C CA . GLY A 1 84 ? 9.253 -4.508 -8.411 1.00 94.81 84 GLY A CA 1
ATOM 643 C C . GLY A 1 84 ? 9.952 -3.968 -9.659 1.00 94.81 84 GLY A C 1
ATOM 644 O O . GLY A 1 84 ? 9.472 -2.993 -10.229 1.00 94.81 84 GLY A O 1
ATOM 645 N N . ILE A 1 85 ? 11.083 -4.545 -10.080 1.00 96.25 85 ILE A N 1
ATOM 646 C CA . ILE A 1 85 ? 11.880 -4.045 -11.210 1.00 96.25 85 ILE A CA 1
ATOM 647 C C . ILE A 1 85 ? 11.427 -4.670 -12.532 1.00 96.25 85 ILE A C 1
ATOM 649 O O . ILE A 1 85 ? 11.356 -5.891 -12.680 1.00 96.25 85 ILE A O 1
ATOM 653 N N . LYS A 1 86 ? 11.233 -3.825 -13.548 1.00 93.62 86 LYS A N 1
ATOM 654 C CA . LYS A 1 86 ? 11.003 -4.234 -14.935 1.00 93.62 86 LYS A CA 1
ATOM 655 C C . LYS A 1 86 ? 11.757 -3.325 -15.905 1.00 93.62 86 LYS A C 1
ATOM 657 O O . LYS A 1 86 ? 11.264 -2.290 -16.344 1.00 93.62 86 LYS A O 1
ATOM 662 N N . GLY A 1 87 ? 12.958 -3.747 -16.296 1.00 92.88 87 GLY A N 1
ATOM 663 C CA . GLY A 1 87 ? 13.845 -2.910 -17.109 1.00 92.88 87 GLY A CA 1
ATOM 664 C C . GLY A 1 87 ? 14.351 -1.724 -16.290 1.00 92.88 87 GLY A C 1
ATOM 665 O O . GLY A 1 87 ? 14.958 -1.938 -15.246 1.00 92.88 87 GLY A O 1
ATOM 666 N N . ASP A 1 88 ? 14.077 -0.505 -16.754 1.00 91.19 88 ASP A N 1
ATOM 667 C CA . ASP A 1 88 ? 14.451 0.742 -16.066 1.00 91.19 88 ASP A CA 1
ATOM 668 C C . ASP A 1 88 ? 13.349 1.270 -15.124 1.00 91.19 88 ASP A C 1
ATOM 670 O O . ASP A 1 88 ? 13.487 2.353 -14.555 1.00 91.19 88 ASP A O 1
ATOM 674 N N . ASP A 1 89 ? 12.250 0.527 -14.984 1.00 92.19 89 ASP A N 1
ATOM 675 C CA . ASP A 1 89 ? 11.079 0.900 -14.193 1.00 92.19 89 ASP A CA 1
ATOM 676 C C . ASP A 1 89 ? 10.998 0.106 -12.879 1.00 92.19 89 ASP A C 1
ATOM 678 O O . ASP A 1 89 ? 11.380 -1.069 -12.833 1.00 92.19 89 ASP A O 1
ATOM 682 N N . ILE A 1 90 ? 10.514 0.746 -11.810 1.00 94.06 90 ILE A N 1
ATOM 683 C CA . ILE A 1 90 ? 10.382 0.156 -10.473 1.00 94.06 90 ILE A CA 1
ATOM 684 C C . ILE A 1 90 ? 9.035 0.526 -9.855 1.00 94.06 90 ILE A C 1
ATOM 686 O O . ILE A 1 90 ? 8.747 1.702 -9.668 1.00 94.06 90 ILE A O 1
ATOM 690 N N . GLY A 1 91 ? 8.236 -0.474 -9.485 1.00 96.00 91 GLY A N 1
ATOM 691 C CA . GLY A 1 91 ? 6.945 -0.221 -8.854 1.00 96.00 91 GLY A CA 1
ATOM 692 C C . GLY A 1 91 ? 6.160 -1.470 -8.476 1.00 96.00 91 GLY A C 1
ATOM 693 O O . GLY A 1 91 ? 6.486 -2.588 -8.883 1.00 96.00 91 GLY A O 1
ATOM 694 N N . VAL A 1 92 ? 5.112 -1.288 -7.674 1.00 97.19 92 VAL A N 1
ATOM 695 C CA . VAL A 1 92 ? 4.211 -2.374 -7.250 1.00 97.19 92 VAL A CA 1
ATOM 696 C C . VAL A 1 92 ? 3.469 -2.973 -8.445 1.00 97.19 92 VAL A C 1
ATOM 698 O O . VAL A 1 92 ? 3.226 -4.178 -8.470 1.00 97.19 92 VAL A O 1
ATOM 701 N N . GLU A 1 93 ? 3.169 -2.168 -9.462 1.00 96.88 93 GLU A N 1
ATOM 702 C CA . GLU A 1 93 ? 2.595 -2.604 -10.739 1.00 96.88 93 GLU A CA 1
ATOM 703 C C . GLU A 1 93 ? 3.394 -3.691 -11.479 1.00 96.88 93 GLU A C 1
ATOM 705 O O . GLU A 1 93 ? 2.822 -4.436 -12.279 1.00 96.88 93 GLU A O 1
ATOM 710 N N . ASN A 1 94 ? 4.692 -3.817 -11.190 1.00 97.38 94 ASN A N 1
ATOM 711 C CA . ASN A 1 94 ? 5.570 -4.817 -11.795 1.00 97.38 94 ASN A CA 1
ATOM 712 C C . ASN A 1 94 ? 5.653 -6.125 -10.988 1.00 97.38 94 ASN A C 1
ATOM 714 O O . ASN A 1 94 ? 6.145 -7.127 -11.512 1.00 97.38 94 ASN A O 1
ATOM 718 N N . ALA A 1 95 ? 5.147 -6.141 -9.752 1.00 97.56 95 ALA A N 1
ATOM 719 C CA . ALA A 1 95 ? 5.179 -7.313 -8.889 1.00 97.56 95 ALA A CA 1
ATOM 720 C C . ALA A 1 95 ? 4.141 -8.367 -9.294 1.00 97.56 95 ALA A C 1
ATOM 722 O O . ALA A 1 95 ? 3.044 -8.061 -9.769 1.00 97.56 95 ALA A O 1
ATOM 723 N N . THR A 1 96 ? 4.463 -9.641 -9.058 1.00 98.12 96 THR A N 1
ATOM 724 C CA . THR A 1 96 ? 3.505 -10.725 -9.296 1.00 98.12 96 THR A CA 1
ATOM 725 C C . THR A 1 96 ? 2.396 -10.734 -8.235 1.00 98.12 96 THR A C 1
ATOM 727 O O . THR A 1 96 ? 2.600 -10.265 -7.106 1.00 98.12 96 THR A O 1
ATOM 730 N N . PRO A 1 97 ? 1.219 -11.317 -8.541 1.00 97.94 97 PRO A N 1
ATOM 731 C CA . PRO A 1 97 ? 0.156 -11.502 -7.558 1.00 97.94 97 PRO A CA 1
ATOM 732 C C . PRO A 1 97 ? 0.625 -12.176 -6.262 1.00 97.94 97 PRO A C 1
ATOM 734 O O . PRO A 1 97 ? 0.224 -11.772 -5.170 1.00 97.94 97 PRO A O 1
ATOM 737 N N . GLU A 1 98 ? 1.504 -13.174 -6.364 1.00 97.94 98 GLU A N 1
ATOM 738 C CA . GLU A 1 98 ? 2.031 -13.925 -5.225 1.00 97.94 98 GLU A CA 1
ATOM 739 C C . GLU A 1 98 ? 2.868 -13.039 -4.297 1.00 97.94 98 GLU A C 1
ATOM 741 O O . GLU A 1 98 ? 2.664 -13.070 -3.080 1.00 97.94 98 GLU A O 1
ATOM 746 N N . VAL A 1 99 ? 3.744 -12.203 -4.865 1.00 98.12 99 VAL A N 1
ATOM 747 C CA . VAL A 1 99 ? 4.560 -11.242 -4.110 1.00 98.12 99 VAL A CA 1
ATOM 748 C C . VAL A 1 99 ? 3.667 -10.244 -3.374 1.00 98.12 99 VAL A C 1
ATOM 750 O O . VAL A 1 99 ? 3.867 -9.986 -2.185 1.00 98.12 99 VAL A O 1
ATOM 753 N N . ILE A 1 100 ? 2.639 -9.712 -4.043 1.00 98.19 100 ILE A N 1
ATOM 754 C CA . ILE A 1 100 ? 1.699 -8.766 -3.428 1.00 98.19 100 ILE A CA 1
ATOM 755 C C . ILE A 1 100 ? 0.958 -9.431 -2.262 1.00 98.19 100 ILE A C 1
ATOM 757 O O . ILE A 1 100 ? 0.879 -8.860 -1.172 1.00 98.19 100 ILE A O 1
ATOM 761 N N . ILE A 1 101 ? 0.441 -10.649 -2.448 1.00 97.88 101 ILE A N 1
ATOM 762 C CA . ILE A 1 101 ? -0.246 -11.400 -1.385 1.00 97.88 101 ILE A CA 1
ATOM 763 C C . ILE A 1 101 ? 0.683 -11.611 -0.187 1.00 97.88 101 ILE A C 1
ATOM 765 O O . ILE A 1 101 ? 0.275 -11.412 0.962 1.00 97.88 101 ILE A O 1
ATOM 769 N N . GLU A 1 102 ? 1.927 -12.014 -0.432 1.00 97.56 102 GLU A N 1
ATOM 770 C CA . GLU A 1 102 ? 2.910 -12.229 0.622 1.00 97.56 102 GLU A CA 1
ATOM 771 C C . GLU A 1 102 ? 3.225 -10.936 1.386 1.00 97.56 102 GLU A C 1
ATOM 773 O O . GLU A 1 102 ? 3.176 -10.925 2.621 1.00 97.56 102 GLU A O 1
ATOM 778 N N . ALA A 1 103 ? 3.467 -9.836 0.671 1.00 97.81 103 ALA A N 1
ATOM 779 C CA . ALA A 1 103 ? 3.715 -8.524 1.258 1.00 97.81 103 ALA A CA 1
ATOM 780 C C . ALA A 1 103 ? 2.551 -8.074 2.155 1.00 97.81 103 ALA A C 1
ATOM 782 O O . ALA A 1 103 ? 2.767 -7.627 3.286 1.00 97.81 103 ALA A O 1
ATOM 783 N N . LEU A 1 104 ? 1.309 -8.241 1.688 1.00 97.50 104 LEU A N 1
ATOM 784 C CA . LEU A 1 104 ? 0.105 -7.892 2.446 1.00 97.50 104 LEU A CA 1
ATOM 785 C C . LEU A 1 104 ? -0.063 -8.754 3.705 1.00 97.50 104 LEU A C 1
ATOM 787 O O . LEU A 1 104 ? -0.421 -8.233 4.761 1.00 97.50 104 LEU A O 1
ATOM 791 N N . ASN A 1 105 ? 0.239 -10.053 3.638 1.00 96.44 105 ASN A N 1
ATOM 792 C CA . ASN A 1 105 ? 0.184 -10.941 4.806 1.00 96.44 105 ASN A CA 1
ATOM 793 C C . ASN A 1 105 ? 1.264 -10.618 5.850 1.00 96.44 105 ASN A C 1
ATOM 795 O O . ASN A 1 105 ? 1.060 -10.843 7.044 1.00 96.44 105 ASN A O 1
ATOM 799 N N . ARG A 1 106 ? 2.408 -10.080 5.413 1.00 95.69 106 ARG A N 1
ATOM 800 C CA . ARG A 1 106 ? 3.511 -9.650 6.283 1.00 95.69 106 ARG A CA 1
ATOM 801 C C . ARG A 1 106 ? 3.326 -8.235 6.840 1.00 95.69 106 ARG A C 1
ATOM 803 O O . ARG A 1 106 ? 4.185 -7.787 7.599 1.00 95.69 106 ARG A O 1
ATOM 810 N N . ALA A 1 107 ? 2.242 -7.537 6.492 1.00 95.44 107 ALA A N 1
ATOM 811 C CA . ALA A 1 107 ? 2.049 -6.138 6.851 1.00 95.44 107 ALA A CA 1
ATOM 812 C C . ALA A 1 107 ? 1.987 -5.919 8.373 1.00 95.44 107 ALA A C 1
ATOM 814 O O . ALA A 1 107 ? 1.212 -6.566 9.085 1.00 95.44 107 ALA A O 1
ATOM 815 N N . LYS A 1 108 ? 2.770 -4.959 8.876 1.00 91.56 108 LYS A N 1
ATOM 816 C CA . LYS A 1 108 ? 2.875 -4.635 10.312 1.00 91.56 108 LYS A CA 1
ATOM 817 C C . LYS A 1 108 ? 2.632 -3.155 10.563 1.00 91.56 108 LYS A C 1
ATOM 819 O O . LYS A 1 108 ? 2.822 -2.335 9.672 1.00 91.56 108 LYS A O 1
ATOM 824 N N . ILE A 1 109 ? 2.195 -2.818 11.774 1.00 85.25 109 ILE A N 1
ATOM 825 C CA . ILE A 1 109 ? 2.033 -1.422 12.197 1.00 85.25 109 ILE A CA 1
ATOM 826 C C . ILE A 1 109 ? 3.423 -0.781 12.271 1.00 85.25 109 ILE A C 1
ATOM 828 O O . ILE A 1 109 ? 4.340 -1.396 12.812 1.00 85.25 109 ILE A O 1
ATOM 832 N N . SER A 1 110 ? 3.586 0.430 11.730 1.00 66.81 110 SER A N 1
ATOM 833 C CA . SER A 1 110 ? 4.818 1.199 11.938 1.00 66.81 110 SER A CA 1
ATOM 834 C C . SER A 1 110 ? 4.923 1.569 13.418 1.00 66.81 110 SER A C 1
ATOM 836 O O . SER A 1 110 ? 4.043 2.273 13.920 1.00 66.81 110 SER A O 1
ATOM 838 N N . GLU A 1 111 ? 5.963 1.113 14.115 1.00 57.09 111 GLU A N 1
ATOM 839 C CA . GLU A 1 111 ? 6.260 1.599 15.464 1.00 57.09 111 GLU A CA 1
ATOM 840 C C . GLU A 1 111 ? 6.511 3.110 15.383 1.00 57.09 111 GLU A C 1
ATOM 842 O O . GLU A 1 111 ? 7.347 3.581 14.610 1.00 57.09 111 GLU A O 1
ATOM 847 N N . GLU A 1 112 ? 5.728 3.894 16.124 1.00 52.75 112 GLU A N 1
ATOM 848 C CA . GLU A 1 112 ? 6.037 5.305 16.305 1.00 52.75 112 GLU A CA 1
ATOM 849 C C . GLU A 1 112 ? 7.348 5.385 17.080 1.00 52.75 112 GLU A C 1
ATOM 851 O O . GLU A 1 112 ? 7.414 4.953 18.230 1.00 52.75 112 GLU A O 1
ATOM 856 N N . VAL A 1 113 ? 8.388 5.953 16.466 1.00 45.72 113 VAL A N 1
ATOM 857 C CA . VAL A 1 113 ? 9.533 6.436 17.233 1.00 45.72 113 VAL A CA 1
ATOM 858 C C . VAL A 1 113 ? 8.990 7.574 18.092 1.00 45.72 113 VAL A C 1
ATOM 860 O O . VAL A 1 113 ? 8.714 8.665 17.592 1.00 45.72 113 VAL A O 1
ATOM 863 N N . VAL A 1 114 ? 8.736 7.293 19.367 1.00 46.59 114 VAL A N 1
ATOM 864 C CA . VAL A 1 114 ? 8.490 8.336 20.357 1.00 46.59 114 VAL A CA 1
ATOM 865 C C . VAL A 1 114 ? 9.818 9.076 20.474 1.00 46.59 114 VAL A C 1
ATOM 867 O O . VAL A 1 114 ? 10.763 8.553 21.057 1.00 46.59 114 VAL A O 1
ATOM 870 N N . GLU A 1 115 ? 9.937 10.251 19.854 1.00 46.94 115 GLU A N 1
ATOM 871 C CA . GLU A 1 115 ? 11.019 11.168 20.204 1.00 46.94 115 GLU A CA 1
ATOM 872 C C . GLU A 1 115 ? 10.798 11.552 21.671 1.00 46.94 115 GLU A C 1
ATOM 874 O O . GLU A 1 115 ? 9.928 12.364 21.993 1.00 46.94 115 GLU A O 1
ATOM 879 N N . GLU A 1 116 ? 11.540 10.913 22.577 1.00 42.41 116 GLU A N 1
ATOM 880 C CA . GLU A 1 116 ? 11.702 11.408 23.937 1.00 42.41 116 GLU A CA 1
ATOM 881 C C . GLU A 1 116 ? 12.317 12.803 23.832 1.00 42.41 116 GLU A C 1
ATOM 883 O O . GLU A 1 116 ? 13.495 12.977 23.520 1.00 42.41 116 GLU A O 1
ATOM 888 N N . VAL A 1 117 ? 11.490 13.821 24.051 1.00 50.41 117 VAL A N 1
ATOM 889 C CA . VAL A 1 117 ? 11.962 15.185 24.246 1.00 50.41 117 VAL A CA 1
ATOM 890 C C . VAL A 1 117 ? 12.673 15.204 25.596 1.00 50.41 117 VAL A C 1
ATOM 892 O O . VAL A 1 117 ? 12.027 15.246 26.640 1.00 50.41 117 VAL A O 1
ATOM 895 N N . TYR A 1 118 ? 14.004 15.151 25.580 1.00 52.28 118 TYR A N 1
ATOM 896 C CA . TYR A 1 118 ? 14.811 15.480 26.751 1.00 52.28 118 TYR A CA 1
ATOM 897 C C . TYR A 1 118 ? 14.672 16.992 26.989 1.00 52.28 118 TYR A C 1
ATOM 899 O O . TYR A 1 118 ? 15.257 17.792 26.258 1.00 52.28 118 TYR A O 1
ATOM 907 N N . THR A 1 119 ? 13.832 17.376 27.955 1.00 57.06 119 THR A N 1
ATOM 908 C CA . THR A 1 119 ? 13.806 18.727 28.546 1.00 57.06 119 THR A CA 1
ATOM 909 C C . THR A 1 119 ? 14.848 18.860 29.638 1.00 57.06 119 THR A C 1
ATOM 911 O O . THR A 1 119 ? 14.939 17.902 30.441 1.00 57.06 119 THR A O 1
#

Secondary structure (DSSP, 8-state):
---SEEEESSHHHHHHHHHH----EEE--TT---HHHHHHHHHHHHHH-EEE---SSHHHHHHHHHHHHHSTT-EE----HHHHEETTEESGGGS-HHHHHHHHHT-EEPPP-------

Nearest PDB structures (foldseek):
  6z2b-assembly2_B  TM=9.662E-01  e=2.348E-14  Geobacillus stearothermophilus
  6z2b-assembly1_A  TM=9.542E-01  e=2.251E-12  Geobacillus stearothermophilus
  6z2b-assembly3_C  TM=9.651E-01  e=2.434E-11  Geobacillus stearothermophilus
  6tpq-assembly1_B  TM=9.315E-01  e=1.532E-11  Geobacillus stearothermophilus
  6z2b-assembly4_D  TM=9.473E-01  e=5.446E-10  Geobacillus stearothermophilus

Mean predicted aligned error: 4.93 Å

Sequence (119 aa):
MIKEVIVVEGRDDITAVKQAVDAEVIAVGGFGINAKVIERIKEAQRRKGVIVLTDPDFAGEKIRSIISKRVKGIKHAYIAQEDGIKGDDIGVENATPEVIIEALNRAKISEEVVEEVYT

pLDDT: mean 90.79, std 12.9, range [42.41, 98.31]